Protein AF-A0A7K3KQ16-F1 (afdb_monomer_lite)

Structure (mmCIF, N/CA/C/O backbone):
data_AF-A0A7K3KQ16-F1
#
_entry.id   AF-A0A7K3KQ16-F1
#
loop_
_atom_site.group_PDB
_atom_site.id
_atom_site.type_symbol
_atom_site.label_atom_id
_atom_site.label_alt_id
_atom_site.label_comp_id
_atom_site.label_asym_id
_atom_site.label_entity_id
_atom_site.label_seq_id
_atom_site.pdbx_PDB_ins_code
_atom_site.Cartn_x
_atom_site.Cartn_y
_atom_site.Cartn_z
_atom_site.occupancy
_atom_site.B_iso_or_equiv
_atom_site.auth_seq_id
_atom_site.auth_comp_id
_atom_site.auth_asym_id
_atom_site.auth_atom_id
_atom_site.pdbx_PDB_model_num
ATOM 1 N N . MET A 1 1 ? -0.162 -7.857 2.526 1.00 89.88 1 MET A N 1
ATOM 2 C CA . MET A 1 1 ? -1.056 -6.735 2.887 1.00 89.88 1 MET A CA 1
ATOM 3 C C . MET A 1 1 ? -0.268 -5.440 2.799 1.00 89.88 1 MET A C 1
ATOM 5 O O . MET A 1 1 ? 0.955 -5.507 2.799 1.00 89.88 1 MET A O 1
ATOM 9 N N . VAL A 1 2 ? -0.943 -4.297 2.714 1.00 94.75 2 VAL A N 1
ATOM 10 C CA . VAL A 1 2 ? -0.326 -2.974 2.886 1.00 94.75 2 VAL A CA 1
ATOM 11 C C . VAL A 1 2 ? -1.046 -2.270 4.030 1.00 94.75 2 VAL A C 1
ATOM 13 O O . VAL A 1 2 ? -2.277 -2.240 4.047 1.00 94.75 2 VAL A O 1
ATOM 16 N N . TYR A 1 3 ? -0.287 -1.724 4.976 1.00 93.81 3 TYR A N 1
ATOM 17 C CA . TYR A 1 3 ? -0.812 -0.974 6.112 1.00 93.81 3 TYR A CA 1
ATOM 18 C C . TYR A 1 3 ? -0.384 0.489 5.993 1.00 93.81 3 TYR A C 1
ATOM 20 O O . TYR A 1 3 ? 0.787 0.771 5.748 1.00 93.81 3 TYR A O 1
ATOM 28 N N . VAL A 1 4 ? -1.326 1.414 6.170 1.00 94.31 4 VAL A N 1
ATOM 29 C CA . VAL A 1 4 ? -1.061 2.860 6.226 1.00 94.31 4 VAL A CA 1
ATOM 30 C C . VAL A 1 4 ? -1.576 3.399 7.544 1.00 94.31 4 VAL A C 1
ATOM 32 O O . VAL A 1 4 ? -2.652 3.004 7.980 1.00 94.31 4 VAL A O 1
ATOM 35 N N . ASN A 1 5 ? -0.812 4.290 8.160 1.00 91.88 5 ASN A N 1
ATOM 36 C CA . ASN A 1 5 ? -1.100 4.874 9.460 1.00 91.88 5 ASN A CA 1
ATOM 37 C C . ASN A 1 5 ? -1.147 6.409 9.326 1.00 91.88 5 ASN A C 1
ATOM 39 O O . ASN A 1 5 ? -0.230 6.981 8.740 1.00 91.88 5 ASN A O 1
ATOM 43 N N . ASP A 1 6 ? -2.205 7.046 9.839 1.00 93.50 6 ASP A N 1
ATOM 44 C CA . ASP A 1 6 ? -2.384 8.513 9.894 1.00 93.50 6 ASP A CA 1
ATOM 45 C C . ASP A 1 6 ? -2.319 9.086 11.327 1.00 93.50 6 ASP A C 1
ATOM 47 O O . ASP A 1 6 ? -2.902 10.128 11.624 1.00 93.50 6 ASP A O 1
ATOM 51 N N . GLU A 1 7 ? -1.651 8.362 12.222 1.00 89.38 7 GLU A N 1
ATOM 52 C CA . GLU A 1 7 ? -1.530 8.563 13.673 1.00 89.38 7 GLU A CA 1
ATOM 53 C C . GLU A 1 7 ? -2.799 8.270 14.487 1.00 89.38 7 GLU A C 1
ATOM 55 O O . GLU A 1 7 ? -2.704 8.004 15.685 1.00 89.38 7 GLU A O 1
ATOM 60 N N . ASN A 1 8 ? -3.976 8.228 13.858 1.00 91.50 8 ASN A N 1
ATOM 61 C CA . ASN A 1 8 ? -5.247 7.939 14.530 1.00 91.50 8 ASN A CA 1
ATOM 62 C C . ASN A 1 8 ? -5.815 6.567 14.151 1.00 91.50 8 ASN A C 1
ATOM 64 O O . ASN A 1 8 ? -6.416 5.873 14.976 1.00 91.50 8 ASN A O 1
ATOM 68 N N . ASN A 1 9 ? -5.641 6.180 12.892 1.00 93.44 9 ASN A N 1
ATOM 69 C CA . ASN A 1 9 ? -6.192 4.987 12.281 1.00 93.44 9 ASN A CA 1
ATOM 70 C C . ASN A 1 9 ? -5.123 4.236 11.487 1.00 93.44 9 ASN A C 1
ATOM 72 O 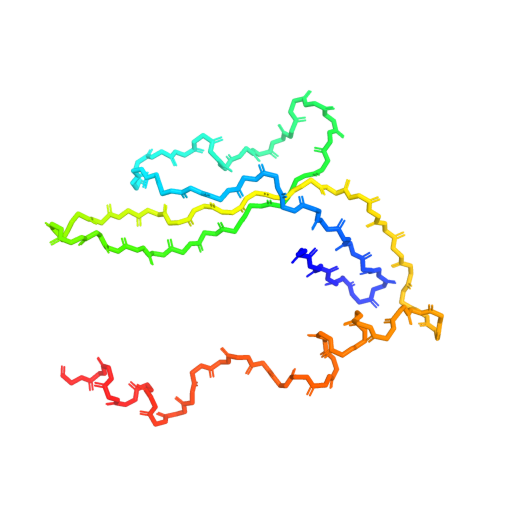O . ASN A 1 9 ? -4.188 4.811 10.930 1.00 93.44 9 ASN A O 1
ATOM 76 N N . ILE A 1 10 ? -5.329 2.926 11.380 1.00 93.81 10 ILE A N 1
ATOM 77 C CA . ILE A 1 10 ? -4.615 2.041 10.471 1.00 93.81 10 ILE A CA 1
ATOM 78 C C . ILE A 1 10 ? -5.580 1.558 9.396 1.00 93.81 10 ILE A C 1
ATOM 80 O O . ILE A 1 10 ? -6.592 0.907 9.674 1.00 93.81 10 ILE A O 1
ATOM 84 N N . TYR A 1 11 ? -5.217 1.845 8.155 1.00 94.75 11 TYR A N 1
ATOM 85 C CA . TYR A 1 11 ? -5.908 1.427 6.948 1.00 94.75 11 TYR A CA 1
ATOM 86 C C . TYR A 1 11 ? -5.232 0.172 6.407 1.00 94.75 11 TYR A C 1
ATOM 88 O O . TYR A 1 11 ? -4.036 0.175 6.106 1.00 94.75 11 TYR A O 1
ATOM 96 N N . THR A 1 12 ? -5.995 -0.910 6.293 1.00 94.81 12 THR A N 1
ATOM 97 C CA . THR A 1 12 ? -5.516 -2.188 5.763 1.00 94.81 12 THR A CA 1
ATOM 98 C C . THR A 1 12 ? -5.982 -2.353 4.331 1.00 94.81 12 THR A C 1
ATOM 100 O O . THR A 1 12 ? -7.183 -2.391 4.063 1.00 94.81 12 THR A O 1
ATOM 103 N N . TYR A 1 13 ? -5.025 -2.511 3.424 1.00 95.81 13 TYR A N 1
ATOM 104 C CA . TYR A 1 13 ? -5.275 -2.754 2.014 1.00 95.81 13 TYR A CA 1
ATOM 105 C C . TYR A 1 13 ? -4.870 -4.179 1.640 1.00 95.81 13 TYR A C 1
ATOM 107 O O . TYR A 1 13 ? -3.735 -4.620 1.876 1.00 95.81 13 TYR A O 1
ATOM 115 N N . LYS A 1 14 ? -5.795 -4.902 1.007 1.00 96.31 14 LYS A N 1
ATOM 116 C CA . LYS A 1 14 ? -5.510 -6.198 0.393 1.00 96.31 14 LYS A CA 1
ATOM 117 C C . LYS A 1 14 ? -4.921 -5.954 -0.986 1.00 96.31 14 LYS A C 1
ATOM 119 O O . LYS A 1 14 ? -5.550 -5.298 -1.807 1.00 96.31 14 LYS A O 1
ATOM 124 N N . VAL A 1 15 ? -3.731 -6.493 -1.246 1.00 96.69 15 VAL A N 1
ATOM 125 C CA . VAL A 1 15 ? -3.112 -6.428 -2.577 1.00 96.69 15 VAL A CA 1
ATOM 126 C C . VAL A 1 15 ? -3.992 -7.191 -3.566 1.00 96.69 15 VAL A C 1
ATOM 128 O O . VAL A 1 15 ? -4.304 -8.361 -3.341 1.00 96.69 15 VAL A O 1
ATOM 131 N N . ILE A 1 16 ? -4.401 -6.510 -4.632 1.00 95.31 16 ILE A N 1
ATOM 132 C CA . ILE A 1 16 ? -5.236 -7.049 -5.712 1.00 95.31 16 ILE A CA 1
ATOM 133 C C . ILE A 1 16 ? -4.493 -7.098 -7.050 1.00 95.31 16 ILE A C 1
ATOM 135 O O . ILE A 1 16 ? -4.934 -7.794 -7.958 1.00 95.31 16 ILE A O 1
ATOM 139 N N . ASN A 1 17 ? -3.373 -6.381 -7.175 1.00 94.81 17 ASN A N 1
ATOM 140 C CA . ASN A 1 17 ? -2.532 -6.395 -8.365 1.00 94.81 17 ASN A CA 1
ATOM 141 C C . ASN A 1 17 ? -1.054 -6.184 -7.989 1.00 94.81 17 ASN A C 1
ATOM 143 O O . ASN A 1 17 ? -0.748 -5.436 -7.054 1.00 94.81 17 ASN A O 1
ATOM 147 N N . ASN A 1 18 ? -0.165 -6.863 -8.715 1.00 95.50 18 ASN A N 1
ATOM 148 C CA . ASN A 1 18 ? 1.279 -6.694 -8.668 1.00 95.50 18 ASN A CA 1
ATOM 149 C C . ASN A 1 18 ? 1.869 -6.952 -10.069 1.00 95.50 18 ASN A C 1
ATOM 151 O O . ASN A 1 18 ? 2.009 -8.111 -10.460 1.00 95.50 18 ASN A O 1
ATOM 155 N N . GLU A 1 19 ? 2.207 -5.904 -10.821 1.00 94.50 19 GLU A N 1
ATOM 156 C CA . GLU A 1 19 ? 2.670 -6.038 -12.208 1.00 94.50 19 GLU A CA 1
ATOM 157 C C . GLU A 1 19 ? 3.732 -5.008 -12.615 1.00 94.50 19 GLU A C 1
ATOM 159 O O . GLU A 1 19 ? 3.899 -3.967 -11.978 1.00 94.50 19 GLU A O 1
ATOM 164 N N . GLN A 1 20 ? 4.472 -5.319 -13.682 1.00 93.69 20 GLN A N 1
ATOM 165 C CA . GLN A 1 20 ? 5.430 -4.397 -14.286 1.00 93.69 20 GLN A CA 1
ATOM 166 C C . GLN A 1 20 ? 4.789 -3.678 -15.467 1.00 93.69 20 GLN A C 1
ATOM 168 O O . GLN A 1 20 ? 4.307 -4.321 -16.397 1.00 93.69 20 GLN A O 1
ATOM 173 N N . VAL A 1 21 ? 4.837 -2.350 -15.452 1.00 92.50 21 VAL A N 1
ATOM 174 C CA . VAL A 1 21 ? 4.245 -1.501 -16.491 1.00 92.50 21 VAL A CA 1
ATOM 175 C C . VAL A 1 21 ? 5.290 -0.603 -17.133 1.00 92.50 21 VAL A C 1
ATOM 177 O O . VAL A 1 21 ? 6.363 -0.342 -16.573 1.00 92.50 21 VAL A O 1
ATOM 180 N N . ASP A 1 22 ? 4.971 -0.116 -18.330 1.00 91.50 22 ASP A N 1
ATOM 181 C CA . ASP A 1 22 ? 5.793 0.883 -19.000 1.00 91.50 22 ASP A CA 1
ATOM 182 C C . ASP A 1 22 ? 5.839 2.178 -18.177 1.00 91.50 22 ASP A C 1
ATOM 184 O O . ASP A 1 22 ? 4.846 2.592 -17.582 1.00 91.50 22 ASP A O 1
ATOM 188 N N . VAL A 1 23 ? 6.986 2.857 -18.164 1.00 90.00 23 VAL A N 1
ATOM 189 C CA . VAL A 1 23 ? 7.154 4.121 -17.427 1.00 90.00 23 VAL A CA 1
ATOM 190 C C . VAL A 1 23 ? 6.191 5.222 -17.873 1.00 90.00 23 VAL A C 1
ATOM 192 O O . VAL A 1 23 ? 5.976 6.169 -17.119 1.00 90.00 23 VAL A O 1
ATOM 195 N N . LYS A 1 24 ? 5.634 5.117 -19.086 1.00 89.75 24 LYS A N 1
ATOM 196 C CA . LYS A 1 24 ? 4.645 6.055 -19.626 1.00 89.75 24 LYS A CA 1
ATOM 197 C C . LYS A 1 24 ? 3.205 5.715 -19.237 1.00 89.75 24 LYS A C 1
ATOM 199 O O . LYS A 1 24 ? 2.324 6.535 -19.484 1.00 89.75 24 LYS A O 1
ATOM 204 N N . ASP A 1 25 ? 2.950 4.543 -18.658 1.00 89.00 25 ASP A N 1
ATOM 205 C CA . ASP A 1 25 ? 1.610 4.161 -18.222 1.00 89.00 25 ASP A CA 1
ATOM 206 C C . ASP A 1 25 ? 1.249 4.857 -16.902 1.00 89.00 25 ASP A C 1
ATOM 208 O O . ASP A 1 25 ? 1.695 4.491 -15.812 1.00 89.00 25 ASP A O 1
ATOM 212 N N . THR A 1 26 ? 0.413 5.886 -17.013 1.00 84.62 26 THR A N 1
ATOM 213 C CA . THR A 1 26 ? -0.098 6.674 -15.887 1.00 84.62 26 THR A CA 1
ATOM 214 C C . THR A 1 26 ? -1.509 6.272 -15.465 1.00 84.62 26 THR A C 1
ATOM 216 O O . THR A 1 26 ? -2.042 6.858 -14.525 1.00 84.62 26 THR A O 1
ATOM 219 N N . SER A 1 27 ? -2.116 5.259 -16.098 1.00 85.81 27 SER A N 1
ATOM 220 C CA . SER A 1 27 ? -3.492 4.818 -15.800 1.00 85.81 27 SER A CA 1
ATOM 221 C C . SER A 1 27 ? -3.674 4.343 -14.350 1.00 85.81 27 SER A C 1
ATOM 223 O O . SER A 1 27 ? -4.769 4.356 -13.786 1.00 85.81 27 SER A O 1
ATOM 225 N N . TRP A 1 28 ? -2.566 3.977 -13.717 1.00 84.88 28 TRP A N 1
ATOM 226 C CA . TRP A 1 28 ? -2.463 3.519 -12.340 1.00 84.88 28 TRP A CA 1
ATOM 227 C C . TRP A 1 28 ? -2.427 4.657 -11.300 1.00 84.88 28 TRP A C 1
ATOM 229 O O . TRP A 1 28 ? -2.595 4.404 -10.104 1.00 84.88 28 TRP A O 1
ATOM 239 N N . ILE A 1 29 ? -2.290 5.910 -11.737 1.00 77.88 29 ILE A N 1
ATOM 240 C CA . ILE A 1 29 ? -2.386 7.111 -10.897 1.00 77.8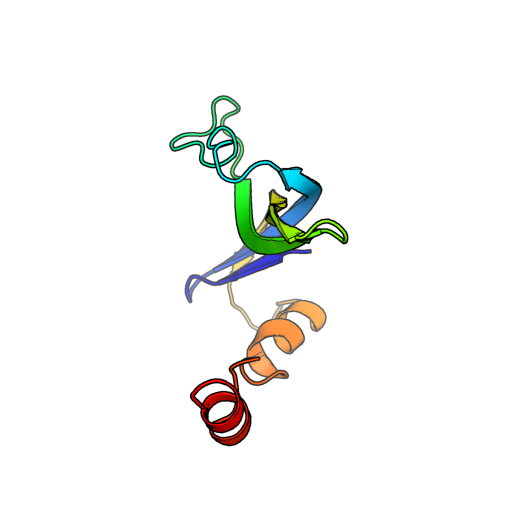8 29 ILE A CA 1
ATOM 241 C C . ILE A 1 29 ? -3.761 7.741 -11.133 1.00 77.88 29 ILE A C 1
ATOM 243 O O . ILE A 1 29 ? -3.904 8.754 -11.815 1.00 77.88 29 ILE A O 1
ATOM 247 N N . GLU A 1 30 ? -4.810 7.112 -10.606 1.00 72.25 30 GLU A N 1
ATOM 248 C CA . GLU A 1 30 ? -6.157 7.679 -10.693 1.00 72.25 30 GLU A CA 1
ATOM 249 C C . GLU A 1 30 ? -6.349 8.719 -9.580 1.00 72.25 30 GLU A C 1
ATOM 251 O O . GLU A 1 30 ? -6.173 8.415 -8.402 1.00 72.25 30 GLU A O 1
ATOM 256 N N . GLN A 1 31 ? -6.712 9.955 -9.941 1.00 69.12 31 GLN A N 1
ATOM 257 C CA . GLN A 1 31 ? -6.915 11.033 -8.960 1.00 69.12 31 GLN A CA 1
ATOM 258 C C . GLN A 1 31 ? -8.204 10.861 -8.145 1.00 69.12 31 GLN A C 1
ATOM 260 O O . GLN A 1 31 ? -8.312 11.365 -7.030 1.00 69.12 31 GLN A O 1
ATOM 265 N N . THR A 1 32 ? -9.210 10.175 -8.689 1.00 72.81 32 THR A N 1
ATOM 266 C CA . THR A 1 32 ? -10.476 9.918 -7.994 1.00 72.81 32 THR A CA 1
ATOM 267 C C . THR A 1 32 ? -11.028 8.566 -8.439 1.00 72.81 32 THR A C 1
ATOM 269 O O . THR A 1 32 ? -11.326 8.409 -9.623 1.00 72.81 32 THR A O 1
ATOM 272 N N . PRO A 1 33 ? -11.184 7.587 -7.531 1.00 68.62 33 PRO A N 1
ATOM 273 C CA . PRO A 1 33 ? -11.655 6.260 -7.905 1.00 68.62 33 PRO A CA 1
ATOM 274 C C . PRO A 1 33 ? -13.091 6.303 -8.434 1.00 68.62 33 PRO A C 1
ATOM 276 O O . PRO A 1 33 ? -14.021 6.643 -7.701 1.00 68.62 33 PRO A O 1
ATOM 279 N N . LYS A 1 34 ? -13.315 5.869 -9.678 1.00 71.00 34 LYS A N 1
ATOM 280 C CA . LYS A 1 34 ? -14.670 5.815 -10.275 1.00 71.00 34 LYS A CA 1
ATOM 281 C C . LYS A 1 34 ? -15.632 4.869 -9.558 1.00 71.00 34 LYS A C 1
ATOM 283 O O . LYS A 1 34 ? -16.844 5.021 -9.653 1.00 71.00 34 LYS A O 1
ATOM 288 N N . SER A 1 35 ? -15.093 3.874 -8.859 1.00 75.69 35 SER A N 1
ATOM 289 C CA . SER A 1 35 ? -15.874 2.851 -8.154 1.00 75.69 35 SER A CA 1
ATOM 290 C C . SER A 1 35 ? -16.325 3.274 -6.752 1.00 75.69 35 SER A C 1
ATOM 292 O O . SER A 1 35 ? -17.004 2.496 -6.089 1.00 75.69 35 SER A O 1
ATOM 294 N N . GLY A 1 36 ? -15.911 4.453 -6.264 1.00 79.44 36 GLY A N 1
ATOM 295 C CA . GLY A 1 36 ? -16.123 4.869 -4.870 1.00 79.44 36 GLY A CA 1
ATOM 296 C C . GLY A 1 36 ? -15.321 4.055 -3.843 1.00 79.44 36 GLY A C 1
ATOM 297 O O . GLY A 1 36 ? -15.417 4.308 -2.645 1.00 79.44 36 GLY A O 1
ATOM 298 N N . LYS A 1 37 ? -14.519 3.084 -4.296 1.00 82.25 37 LYS A N 1
ATOM 299 C CA . LYS A 1 37 ? -13.622 2.283 -3.461 1.00 82.25 37 LYS A CA 1
ATOM 300 C C . LYS A 1 37 ? -12.290 2.998 -3.273 1.00 82.25 37 LYS A C 1
ATOM 302 O O . LYS A 1 37 ? -11.746 3.552 -4.224 1.00 82.25 37 LYS A O 1
ATOM 307 N N . ALA A 1 38 ? -11.744 2.942 -2.063 1.00 89.56 38 ALA A N 1
ATOM 308 C CA . ALA A 1 38 ? -10.414 3.465 -1.780 1.00 89.56 38 ALA A CA 1
ATOM 309 C C . ALA A 1 38 ? -9.334 2.457 -2.200 1.00 89.56 38 ALA A C 1
ATOM 311 O O . ALA A 1 38 ? -9.391 1.279 -1.834 1.00 89.56 38 ALA A O 1
ATOM 312 N N . TYR A 1 39 ? -8.329 2.941 -2.930 1.00 91.69 39 TYR A N 1
ATOM 313 C CA . TYR A 1 39 ? -7.171 2.156 -3.348 1.00 91.69 39 TYR A CA 1
ATOM 314 C C . TYR A 1 39 ? -5.877 2.801 -2.871 1.00 91.69 39 TYR A C 1
ATOM 316 O O . TYR A 1 39 ? -5.773 4.023 -2.788 1.00 91.69 39 TYR A O 1
ATOM 324 N N . ILE A 1 40 ? -4.867 1.965 -2.652 1.00 93.38 40 ILE A N 1
ATOM 325 C CA . ILE A 1 40 ? -3.472 2.383 -2.549 1.00 93.3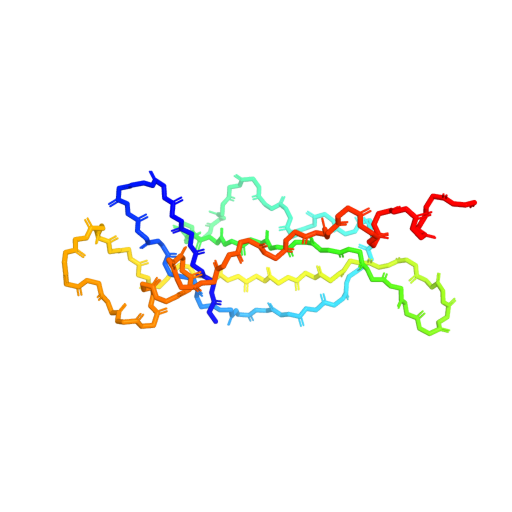8 40 ILE A CA 1
ATOM 326 C C . ILE A 1 40 ? -2.705 1.859 -3.755 1.00 93.38 40 ILE A C 1
ATOM 328 O O . ILE A 1 40 ? -2.898 0.712 -4.156 1.00 93.38 40 ILE A O 1
ATOM 332 N N . THR A 1 41 ? -1.836 2.687 -4.331 1.00 93.88 41 THR A N 1
ATOM 333 C CA . THR A 1 41 ? -0.926 2.269 -5.403 1.00 93.88 41 THR A CA 1
ATOM 334 C C . THR A 1 41 ? 0.504 2.624 -5.004 1.00 93.88 41 THR A C 1
ATOM 336 O O . THR A 1 41 ? 0.796 3.787 -4.736 1.00 93.88 41 THR A O 1
ATOM 339 N N . LEU A 1 42 ? 1.382 1.623 -4.935 1.00 94.31 42 LEU A N 1
ATOM 340 C CA . LEU A 1 42 ? 2.811 1.783 -4.666 1.00 94.31 42 LEU A CA 1
ATOM 341 C C . LEU A 1 42 ? 3.594 1.631 -5.970 1.00 94.31 42 LEU A C 1
ATOM 343 O O . LEU A 1 42 ? 3.305 0.735 -6.765 1.00 94.31 42 LEU A O 1
ATOM 347 N N . TYR A 1 43 ? 4.600 2.484 -6.151 1.00 92.38 43 TYR A N 1
ATOM 348 C CA . TYR A 1 43 ? 5.461 2.508 -7.328 1.00 92.38 43 TYR A CA 1
ATOM 349 C C . TYR A 1 43 ? 6.921 2.377 -6.941 1.00 92.38 43 TYR A C 1
ATOM 351 O O . TYR A 1 43 ? 7.397 3.078 -6.050 1.00 92.38 43 TYR A O 1
ATOM 359 N N . THR A 1 44 ? 7.655 1.554 -7.683 1.00 92.69 44 THR A N 1
ATOM 360 C CA . THR A 1 44 ? 9.118 1.562 -7.636 1.00 92.69 44 THR A CA 1
ATOM 361 C C . THR A 1 44 ? 9.727 1.346 -9.020 1.00 92.69 44 THR A C 1
ATOM 363 O O . THR A 1 44 ? 9.074 0.854 -9.945 1.00 92.69 44 THR A O 1
ATOM 366 N N . CYS A 1 45 ? 10.975 1.779 -9.189 1.00 91.56 45 CYS A N 1
ATOM 367 C CA . CYS A 1 45 ? 11.762 1.537 -10.393 1.00 91.56 45 CYS A CA 1
ATOM 368 C C . CYS A 1 45 ? 12.146 0.059 -10.464 1.00 91.56 45 CYS A C 1
ATOM 370 O O . CYS A 1 45 ? 12.677 -0.478 -9.494 1.00 91.56 45 CYS A O 1
ATOM 372 N N . VAL A 1 46 ? 11.963 -0.565 -11.625 1.00 91.94 46 VAL A N 1
ATOM 373 C CA . VAL A 1 46 ? 12.593 -1.852 -11.936 1.00 91.94 46 VAL A CA 1
ATOM 374 C C . VAL A 1 46 ? 13.194 -1.794 -13.332 1.00 91.94 46 VAL A C 1
ATOM 376 O O . VAL A 1 46 ? 12.734 -1.042 -14.192 1.00 91.94 46 VAL A O 1
ATOM 379 N N . SER A 1 47 ? 14.246 -2.567 -13.549 1.00 84.75 47 SER A N 1
ATOM 380 C CA . SER A 1 47 ? 14.818 -2.806 -14.869 1.00 84.75 47 SER A CA 1
ATOM 381 C C . SER A 1 47 ? 14.660 -4.281 -15.192 1.00 84.75 47 SER A C 1
ATOM 383 O O . SER A 1 47 ? 14.960 -5.122 -14.342 1.00 84.75 47 SER A O 1
ATOM 385 N N . ASP A 1 48 ? 14.201 -4.600 -16.396 1.00 77.06 48 ASP A N 1
ATOM 386 C CA . ASP A 1 48 ? 14.187 -5.989 -16.847 1.00 77.06 48 ASP A CA 1
ATOM 387 C C . ASP A 1 48 ? 15.585 -6.454 -17.296 1.00 77.06 48 ASP A C 1
ATOM 389 O O . ASP A 1 48 ? 16.552 -5.686 -17.334 1.00 77.06 48 ASP A O 1
ATOM 393 N N . ALA A 1 49 ? 15.693 -7.733 -17.663 1.00 75.25 49 ALA A N 1
ATOM 394 C CA . ALA A 1 49 ? 16.938 -8.330 -18.148 1.00 75.25 49 ALA A CA 1
ATOM 395 C C . ALA A 1 49 ? 17.471 -7.689 -19.448 1.00 75.25 49 ALA A C 1
ATOM 397 O O . ALA A 1 49 ? 18.626 -7.902 -19.808 1.00 75.25 49 ALA A O 1
ATOM 398 N N . THR A 1 50 ? 16.651 -6.901 -20.149 1.00 79.38 50 THR A N 1
ATOM 399 C CA . THR A 1 50 ? 17.010 -6.183 -21.381 1.00 79.38 50 THR A CA 1
ATOM 400 C C . THR A 1 50 ? 17.380 -4.719 -21.130 1.00 79.38 50 THR A C 1
ATOM 402 O O . THR A 1 50 ? 17.573 -3.961 -22.076 1.00 79.38 50 THR A O 1
ATOM 405 N N . SER A 1 51 ? 17.524 -4.312 -19.862 1.00 78.62 51 SER A N 1
ATOM 406 C CA . SER A 1 51 ? 17.753 -2.920 -19.441 1.00 78.62 51 SER A CA 1
ATOM 407 C C . SER A 1 51 ? 16.601 -1.968 -19.775 1.00 78.62 51 SER A C 1
ATOM 409 O O . SER A 1 51 ? 16.770 -0.747 -19.716 1.00 78.62 51 SER A O 1
ATOM 411 N N . LYS A 1 52 ? 15.408 -2.488 -20.094 1.00 84.75 52 LYS A N 1
ATOM 412 C CA . LYS A 1 52 ? 14.228 -1.642 -20.238 1.00 84.75 52 LYS A CA 1
ATOM 413 C C . LYS A 1 52 ? 13.840 -1.123 -18.858 1.00 84.75 52 LYS A C 1
ATOM 415 O O . LYS A 1 52 ? 13.655 -1.892 -17.915 1.00 84.75 52 LYS A O 1
ATOM 420 N N . VAL A 1 53 ? 13.708 0.197 -18.746 1.00 89.94 53 VAL A N 1
ATOM 421 C CA . VAL A 1 53 ? 13.215 0.842 -17.528 1.00 89.94 53 VAL A CA 1
ATOM 422 C C . VAL A 1 53 ? 11.704 0.661 -17.465 1.00 89.94 53 VAL A C 1
ATOM 424 O O . VAL A 1 53 ? 10.985 1.054 -18.385 1.00 89.94 53 VAL A O 1
ATOM 427 N N . LEU A 1 54 ? 11.236 0.075 -16.371 1.00 92.56 54 LEU A N 1
ATOM 428 C CA . LEU A 1 54 ? 9.836 -0.214 -16.091 1.00 92.56 54 LEU A CA 1
ATOM 429 C C . LEU A 1 54 ? 9.469 0.290 -14.687 1.00 92.56 54 LEU A C 1
ATOM 431 O O . LEU A 1 54 ? 10.312 0.734 -13.893 1.00 92.56 54 LEU A O 1
ATOM 435 N N . ARG A 1 55 ? 8.179 0.229 -14.368 1.00 93.12 55 ARG A N 1
ATOM 436 C CA . ARG A 1 55 ? 7.662 0.449 -13.016 1.00 93.12 55 ARG A CA 1
ATOM 437 C C . ARG A 1 55 ? 7.087 -0.845 -12.485 1.00 93.12 55 ARG A C 1
ATOM 439 O O . ARG A 1 55 ? 6.239 -1.434 -13.140 1.00 93.12 55 ARG A O 1
ATOM 446 N N . GLN A 1 56 ? 7.493 -1.244 -11.287 1.00 94.62 56 GLN A N 1
ATOM 447 C CA . GLN A 1 56 ? 6.706 -2.200 -10.521 1.00 94.62 56 GLN A CA 1
ATOM 448 C C . GLN A 1 56 ? 5.557 -1.433 -9.875 1.00 94.62 56 GLN A C 1
ATOM 450 O O . GLN A 1 56 ? 5.791 -0.451 -9.161 1.00 94.62 56 GLN A O 1
ATOM 455 N N . VAL A 1 57 ? 4.337 -1.885 -10.135 1.00 95.12 57 VAL A N 1
ATOM 456 C CA . VAL A 1 57 ? 3.104 -1.325 -9.595 1.00 95.12 57 VAL A CA 1
ATOM 457 C C . VAL A 1 57 ? 2.458 -2.363 -8.699 1.00 95.12 57 VAL A C 1
ATOM 459 O O . VAL A 1 57 ? 2.243 -3.504 -9.100 1.00 95.12 57 VAL A O 1
ATOM 462 N N . ILE A 1 58 ? 2.141 -1.960 -7.471 1.00 95.62 58 ILE A N 1
ATOM 463 C CA . ILE A 1 58 ? 1.367 -2.768 -6.528 1.00 95.62 58 ILE A CA 1
ATOM 464 C C . ILE A 1 58 ? 0.113 -1.981 -6.184 1.00 95.62 58 ILE A C 1
ATOM 466 O O . ILE A 1 58 ? 0.214 -0.868 -5.666 1.00 95.62 58 ILE A O 1
ATOM 470 N N . ARG A 1 59 ? -1.067 -2.559 -6.431 1.00 94.06 59 ARG A N 1
ATOM 471 C CA . ARG A 1 59 ? -2.349 -1.950 -6.060 1.00 94.06 59 ARG A CA 1
ATOM 472 C C . AR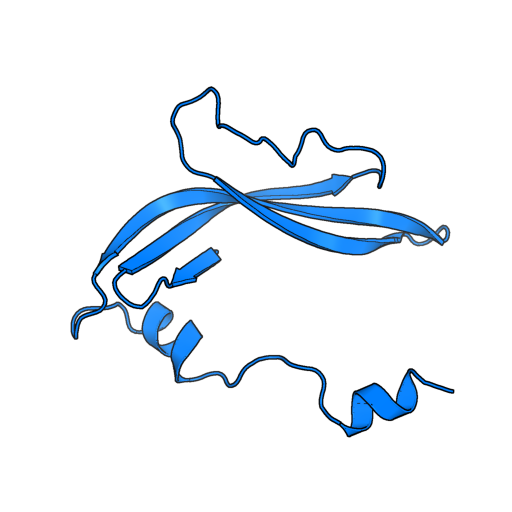G A 1 59 ? -3.051 -2.767 -4.991 1.00 94.06 59 ARG A C 1
ATOM 474 O O . ARG A 1 59 ? -3.178 -3.987 -5.103 1.00 94.06 59 ARG A O 1
ATOM 481 N N . GLY A 1 60 ? -3.537 -2.077 -3.967 1.00 95.19 60 GLY A N 1
ATOM 482 C CA . GLY A 1 60 ? -4.368 -2.651 -2.922 1.00 95.19 60 GLY A CA 1
ATOM 483 C C . GLY A 1 60 ? -5.726 -1.968 -2.824 1.00 95.19 60 GLY A C 1
ATOM 484 O O . GLY A 1 60 ? -5.830 -0.764 -3.034 1.00 95.19 60 GLY A O 1
ATOM 485 N N . GLU A 1 61 ? -6.754 -2.740 -2.489 1.00 94.44 61 GLU A N 1
ATOM 486 C CA . GLU A 1 61 ? -8.100 -2.256 -2.160 1.00 94.44 61 GLU A CA 1
ATOM 487 C C . GLU A 1 61 ? -8.258 -2.188 -0.639 1.00 94.44 61 GLU A C 1
ATOM 489 O O . GLU A 1 61 ? -7.825 -3.105 0.066 1.00 94.44 61 GLU A O 1
ATOM 494 N N . LEU A 1 62 ? -8.855 -1.107 -0.130 1.00 94.62 62 LEU A N 1
ATOM 495 C CA . LEU A 1 62 ? -9.124 -0.947 1.298 1.00 94.62 62 LEU A CA 1
ATOM 496 C C . LEU A 1 62 ? -10.106 -2.028 1.768 1.00 94.62 62 LEU A C 1
ATOM 498 O O . LEU A 1 62 ? -11.206 -2.142 1.236 1.00 94.62 62 LEU A O 1
ATOM 502 N N . VAL A 1 63 ? -9.722 -2.792 2.790 1.00 95.31 63 VAL A N 1
ATOM 503 C CA . VAL A 1 63 ? -10.564 -3.852 3.371 1.00 95.31 63 VAL A CA 1
ATOM 504 C C . VAL A 1 63 ? -10.920 -3.611 4.834 1.00 95.31 63 VAL A C 1
ATOM 506 O O . VAL A 1 63 ? -11.901 -4.173 5.311 1.00 95.31 63 VAL A O 1
ATOM 509 N N . ALA A 1 64 ? -10.153 -2.787 5.554 1.00 93.38 64 ALA A N 1
ATOM 510 C CA . ALA A 1 64 ? -10.455 -2.443 6.939 1.00 93.38 64 ALA A CA 1
ATOM 511 C C . ALA A 1 64 ? -9.840 -1.102 7.350 1.00 93.38 64 ALA A C 1
ATOM 513 O O . ALA A 1 64 ? -8.750 -0.744 6.899 1.00 93.38 64 ALA A O 1
ATOM 514 N N . THR A 1 65 ? -10.511 -0.431 8.283 1.00 93.81 65 THR A N 1
ATOM 515 C CA . THR A 1 65 ? -10.001 0.737 9.006 1.00 93.81 65 THR A CA 1
ATOM 516 C C . THR A 1 65 ? -10.144 0.461 10.494 1.00 93.81 65 THR A C 1
ATOM 518 O O . THR A 1 65 ? -11.249 0.204 10.969 1.00 93.81 65 THR A O 1
ATOM 521 N N . ASN A 1 66 ? -9.035 0.508 11.228 1.00 91.88 66 ASN A N 1
ATOM 522 C CA . ASN A 1 66 ? -9.006 0.270 12.669 1.00 91.88 66 ASN A CA 1
ATOM 523 C C . ASN A 1 66 ? -8.439 1.495 13.378 1.00 91.88 66 ASN A C 1
ATOM 525 O O . ASN A 1 66 ? -7.451 2.057 12.915 1.00 91.88 66 ASN A O 1
ATOM 529 N N . LYS A 1 67 ? -9.017 1.889 14.515 1.00 92.19 67 LYS A N 1
ATOM 530 C CA . LYS A 1 67 ? -8.400 2.910 15.372 1.00 92.19 67 LYS A CA 1
ATOM 531 C C . LYS A 1 67 ? -7.113 2.372 15.983 1.00 92.19 67 LYS A C 1
ATOM 533 O O . LYS A 1 67 ? -7.009 1.178 16.269 1.00 92.19 67 LYS A O 1
ATOM 538 N N . ILE A 1 68 ? -6.158 3.261 16.215 1.00 89.12 68 ILE A N 1
ATOM 539 C CA . ILE A 1 68 ? -4.943 2.920 16.947 1.00 89.12 68 ILE A CA 1
ATOM 540 C C . ILE A 1 68 ? -5.278 2.879 18.429 1.00 89.12 68 ILE A C 1
ATOM 542 O O . ILE A 1 68 ? -5.406 3.901 19.096 1.00 89.12 68 ILE A O 1
ATOM 546 N N . ASP A 1 69 ? -5.462 1.666 18.932 1.00 87.94 69 ASP A N 1
ATOM 547 C CA . ASP A 1 69 ? -5.705 1.398 20.337 1.00 87.94 69 ASP A CA 1
ATOM 548 C C . ASP A 1 69 ? -4.960 0.131 20.793 1.00 87.94 69 ASP A C 1
ATOM 550 O O . ASP A 1 69 ? -4.258 -0.549 20.034 1.00 87.94 69 ASP A O 1
ATOM 554 N N . ASN A 1 70 ? -5.125 -0.216 22.069 1.00 78.75 70 ASN A N 1
ATOM 555 C CA . ASN A 1 70 ? -4.464 -1.378 22.658 1.00 78.75 70 ASN A CA 1
ATOM 556 C C . ASN A 1 70 ? -4.939 -2.721 22.066 1.00 78.75 70 ASN A C 1
ATOM 558 O O . ASN A 1 70 ? -4.275 -3.738 22.283 1.00 78.75 70 ASN A O 1
ATOM 562 N N . LYS A 1 71 ? -6.037 -2.740 21.300 1.00 85.25 71 LYS A N 1
ATOM 563 C CA . LYS A 1 71 ? -6.645 -3.934 20.696 1.00 85.25 71 LYS A CA 1
ATOM 564 C C . LYS A 1 71 ? -6.159 -4.208 19.272 1.00 85.25 71 LYS A C 1
ATOM 566 O O . LYS A 1 71 ? -6.613 -5.181 18.673 1.00 85.25 71 LYS A O 1
ATOM 571 N N . LEU A 1 72 ? -5.231 -3.409 18.737 1.00 84.94 72 LEU A N 1
ATOM 572 C CA . LEU A 1 72 ? -4.629 -3.699 17.436 1.00 84.94 72 LEU A CA 1
ATOM 573 C C . LEU A 1 72 ? -4.011 -5.115 17.402 1.00 84.94 72 LEU A C 1
ATOM 575 O O . LEU A 1 72 ? -3.327 -5.498 18.363 1.00 84.94 72 LEU A O 1
ATOM 579 N N . PRO A 1 73 ? -4.205 -5.873 16.304 1.00 86.56 73 PRO A N 1
ATOM 580 C CA . PRO A 1 73 ? -3.553 -7.162 16.098 1.00 86.56 73 PRO A CA 1
ATOM 581 C C . PRO A 1 73 ? -2.031 -7.059 16.232 1.00 86.56 73 PRO A C 1
ATOM 583 O O . PRO A 1 73 ? -1.430 -6.088 15.767 1.00 86.56 73 PRO A O 1
ATOM 586 N N . THR A 1 74 ? -1.404 -8.078 16.825 1.00 87.19 74 THR A N 1
ATOM 587 C CA . THR A 1 74 ? 0.053 -8.119 17.039 1.00 87.19 74 THR A CA 1
ATOM 588 C C . THR A 1 74 ? 0.833 -7.929 15.739 1.00 87.19 74 THR A C 1
ATOM 590 O O . THR A 1 74 ? 1.740 -7.113 15.708 1.00 87.19 74 THR A O 1
ATOM 593 N N . GLU A 1 75 ? 0.405 -8.562 14.642 1.00 86.56 75 GLU A N 1
ATOM 594 C CA . GLU A 1 75 ? 1.028 -8.406 13.315 1.00 86.56 75 GLU A CA 1
ATOM 595 C C . GLU A 1 75 ? 1.142 -6.933 12.883 1.00 86.56 75 GLU A C 1
ATOM 597 O O . GLU A 1 75 ? 2.168 -6.505 12.359 1.00 86.56 75 GLU A O 1
ATOM 602 N N . ILE A 1 76 ? 0.098 -6.140 13.135 1.00 86.06 76 ILE A N 1
ATOM 603 C CA . ILE A 1 76 ? 0.064 -4.724 12.761 1.00 86.06 76 ILE A CA 1
ATOM 604 C C . ILE A 1 76 ? 0.979 -3.906 13.676 1.00 86.06 76 ILE A C 1
ATOM 606 O O . ILE A 1 76 ? 1.682 -3.014 13.204 1.00 86.06 76 ILE A O 1
ATOM 610 N N . LYS A 1 77 ? 0.995 -4.213 14.979 1.00 84.00 77 LYS A N 1
ATOM 611 C CA . LYS A 1 77 ? 1.913 -3.572 15.930 1.00 84.00 77 LYS A CA 1
ATOM 612 C C . LYS A 1 77 ? 3.363 -3.836 15.532 1.00 84.00 77 LYS A C 1
ATOM 614 O O . LYS A 1 77 ? 4.143 -2.894 15.455 1.00 84.00 77 LYS A O 1
ATOM 619 N N . ASP A 1 78 ? 3.697 -5.079 15.205 1.00 84.50 78 ASP A N 1
ATOM 620 C CA . ASP A 1 78 ? 5.054 -5.475 14.829 1.00 84.50 78 ASP A CA 1
ATOM 621 C C . ASP A 1 78 ? 5.510 -4.794 13.532 1.00 84.50 78 ASP A C 1
ATOM 623 O O . ASP A 1 78 ? 6.650 -4.334 13.446 1.00 84.50 78 ASP A O 1
ATOM 627 N N . ALA A 1 79 ? 4.610 -4.649 12.555 1.00 83.62 79 ALA A N 1
ATOM 628 C CA . ALA A 1 79 ? 4.905 -3.995 11.281 1.00 83.62 79 ALA A CA 1
ATOM 629 C C . ALA A 1 79 ? 5.321 -2.516 11.416 1.00 83.62 79 ALA A C 1
ATOM 631 O O . ALA A 1 79 ? 6.077 -2.030 10.578 1.00 83.62 79 ALA A O 1
ATOM 632 N N . PHE A 1 80 ? 4.845 -1.802 12.445 1.00 82.44 80 PHE A N 1
ATOM 633 C CA . PHE A 1 80 ? 5.168 -0.384 12.663 1.00 82.44 80 PHE A CA 1
ATOM 634 C C . PHE A 1 80 ? 6.137 -0.126 13.822 1.00 82.44 80 PHE A C 1
ATOM 636 O O . PHE A 1 80 ? 6.865 0.862 13.788 1.00 82.44 80 PHE A O 1
ATOM 643 N N . LEU A 1 81 ? 6.113 -0.956 14.868 1.00 69.12 81 LEU A N 1
ATOM 644 C CA . LEU A 1 81 ? 6.807 -0.688 16.133 1.00 69.12 81 LEU A CA 1
ATOM 645 C C . LEU A 1 81 ? 8.023 -1.591 16.359 1.00 69.12 81 LEU A C 1
ATOM 647 O O . LEU A 1 81 ? 8.935 -1.190 17.078 1.00 69.12 81 LEU A O 1
ATOM 651 N N . ALA A 1 82 ? 8.045 -2.797 15.781 1.00 63.31 82 ALA A N 1
ATOM 652 C CA . ALA A 1 82 ? 9.123 -3.761 16.020 1.00 63.31 82 ALA A CA 1
ATOM 653 C C . ALA A 1 82 ? 10.244 -3.680 14.974 1.00 63.31 82 ALA A C 1
ATOM 655 O O . ALA A 1 82 ? 11.379 -4.064 15.256 1.00 63.31 82 ALA A O 1
ATOM 656 N N . GLN A 1 83 ? 9.948 -3.174 13.777 1.00 65.56 83 GLN A N 1
ATOM 657 C CA . GLN A 1 83 ? 10.928 -3.007 12.709 1.00 65.56 83 GLN A CA 1
ATOM 658 C C . GLN A 1 83 ? 11.279 -1.526 12.582 1.00 65.56 83 GLN A C 1
ATOM 660 O O . GLN A 1 83 ? 10.421 -0.696 12.287 1.00 65.56 83 GLN A O 1
ATOM 665 N N . GLY A 1 84 ? 12.547 -1.178 12.820 1.00 73.94 84 GLY A N 1
ATOM 666 C CA . GLY A 1 84 ? 13.053 0.140 12.438 1.00 73.94 84 GLY A CA 1
ATOM 667 C C . GLY A 1 84 ? 12.815 0.385 10.945 1.00 73.94 84 GLY A C 1
ATOM 668 O O . GLY A 1 84 ? 12.678 -0.561 10.169 1.00 73.94 84 GLY A O 1
ATOM 669 N N . PHE A 1 85 ? 12.749 1.649 10.524 1.00 84.25 85 PHE A N 1
ATOM 670 C CA . PHE A 1 85 ? 12.532 1.943 9.109 1.00 84.25 85 PHE A CA 1
ATOM 671 C C . PHE A 1 85 ? 13.618 1.292 8.246 1.00 84.25 85 PHE A C 1
ATOM 673 O O . PHE A 1 85 ? 14.808 1.454 8.517 1.00 84.25 85 PHE A O 1
ATOM 680 N N . ASN A 1 86 ? 13.199 0.633 7.163 1.00 86.81 86 ASN A N 1
ATOM 681 C CA . ASN A 1 86 ? 14.077 0.017 6.163 1.00 86.81 86 ASN A CA 1
ATOM 682 C C . ASN A 1 86 ? 14.733 1.081 5.258 1.00 86.81 86 ASN A C 1
ATOM 684 O O . ASN A 1 86 ? 14.624 1.044 4.034 1.00 86.81 86 ASN A O 1
ATOM 688 N N . GLN A 1 87 ? 15.352 2.090 5.872 1.00 86.31 87 GLN A N 1
ATOM 689 C CA . GLN A 1 87 ? 16.114 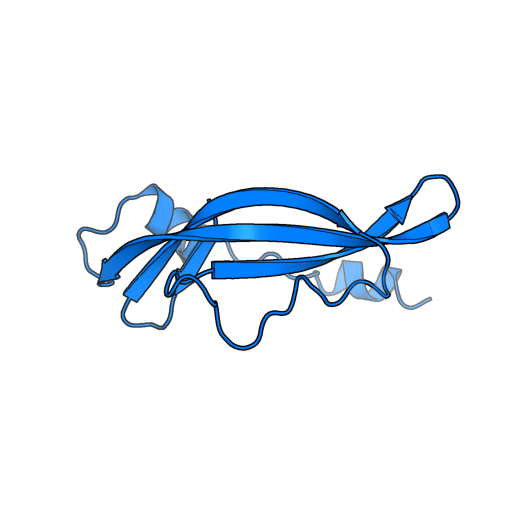3.123 5.187 1.00 86.31 87 GLN A CA 1
ATOM 690 C C . GLN A 1 87 ? 17.503 2.603 4.836 1.00 86.31 87 GLN A C 1
ATOM 692 O O . GLN A 1 87 ? 18.092 1.822 5.579 1.00 86.31 87 GLN A O 1
ATOM 697 N N . MET A 1 88 ? 18.068 3.129 3.750 1.00 84.56 88 MET A N 1
ATOM 698 C CA . MET A 1 88 ? 19.484 2.934 3.473 1.00 84.56 88 MET A CA 1
ATOM 699 C C . MET A 1 88 ? 20.335 3.456 4.629 1.00 84.56 88 MET A C 1
ATOM 701 O O . MET A 1 88 ? 20.259 4.635 5.022 1.00 84.56 88 MET A O 1
ATOM 705 N N . THR A 1 89 ? 21.222 2.595 5.102 1.00 85.06 89 THR A N 1
ATOM 706 C CA . THR A 1 89 ? 22.265 2.957 6.050 1.00 85.06 89 THR A CA 1
ATOM 707 C C . THR A 1 89 ? 23.202 4.014 5.441 1.00 85.06 89 THR A C 1
ATOM 709 O O . THR A 1 89 ? 23.301 4.157 4.214 1.00 85.06 89 THR A O 1
ATOM 712 N N . PRO A 1 90 ? 23.920 4.790 6.273 1.00 84.75 90 PRO A N 1
ATOM 713 C CA . PRO A 1 90 ? 24.928 5.729 5.780 1.00 84.75 90 PRO A CA 1
ATOM 714 C C . PRO A 1 90 ? 26.010 5.059 4.919 1.00 84.75 90 PRO A C 1
ATOM 716 O O . PRO A 1 90 ? 26.472 5.651 3.944 1.00 84.75 90 PRO A O 1
ATOM 719 N N . TRP A 1 91 ? 26.381 3.816 5.241 1.00 80.25 91 TRP A N 1
ATOM 720 C CA . TRP A 1 91 ? 27.382 3.063 4.488 1.00 80.25 91 TRP A CA 1
ATOM 721 C C . TRP A 1 91 ? 26.894 2.721 3.074 1.00 80.25 91 TRP A C 1
ATOM 723 O O . TRP A 1 91 ? 27.574 3.058 2.105 1.00 80.25 91 TRP A O 1
ATOM 733 N N . GLU A 1 92 ? 25.691 2.160 2.927 1.00 84.00 92 GLU A N 1
ATOM 734 C CA . GLU A 1 92 ? 25.119 1.811 1.613 1.00 84.00 92 GLU A CA 1
ATOM 735 C C . GLU A 1 92 ? 25.014 3.030 0.686 1.00 84.00 92 GLU A C 1
ATOM 737 O O . GLU A 1 92 ? 25.279 2.933 -0.512 1.00 84.00 92 GLU A O 1
ATOM 742 N N . ARG A 1 93 ? 24.698 4.210 1.239 1.00 81.31 93 ARG A N 1
ATOM 743 C CA . ARG A 1 93 ? 24.664 5.464 0.470 1.00 81.31 93 ARG A CA 1
ATOM 744 C C . ARG A 1 93 ? 26.024 5.845 -0.112 1.00 81.31 93 ARG A C 1
ATOM 746 O O . ARG A 1 93 ? 26.085 6.307 -1.246 1.00 81.31 93 ARG A O 1
ATOM 753 N N . SER A 1 94 ? 27.109 5.631 0.631 1.00 77.94 94 SER A N 1
ATOM 754 C CA . SER A 1 94 ? 28.467 5.974 0.179 1.00 77.94 94 SER A CA 1
ATOM 755 C C . SER A 1 94 ? 29.016 5.053 -0.917 1.00 77.94 94 SER A C 1
ATOM 757 O O . SER A 1 94 ? 29.950 5.422 -1.622 1.00 77.94 94 SER A O 1
ATOM 759 N N . VAL A 1 95 ? 28.443 3.858 -1.079 1.00 78.00 95 VAL A N 1
ATOM 760 C CA . VAL A 1 95 ? 28.824 2.917 -2.144 1.00 78.00 95 VAL A CA 1
ATOM 761 C C . VAL A 1 95 ? 28.174 3.291 -3.481 1.00 78.00 95 VAL A C 1
ATOM 763 O O . VAL A 1 95 ? 28.779 3.062 -4.524 1.00 78.00 95 VAL A O 1
ATOM 766 N N . LEU A 1 96 ? 26.981 3.899 -3.462 1.00 70.19 96 LEU A N 1
ATOM 767 C CA . LEU A 1 96 ? 26.251 4.303 -4.674 1.00 70.19 96 LEU A CA 1
ATOM 768 C C . LEU A 1 96 ? 26.710 5.644 -5.268 1.00 70.19 96 LEU A C 1
ATOM 770 O O . LEU A 1 96 ? 26.444 5.907 -6.436 1.00 70.19 96 LEU A O 1
ATOM 774 N N . ILE A 1 97 ? 27.376 6.492 -4.480 1.00 64.69 97 ILE A N 1
ATOM 775 C CA . ILE A 1 97 ? 27.947 7.767 -4.934 1.00 64.69 97 ILE A CA 1
ATOM 776 C C . ILE A 1 97 ? 29.448 7.543 -5.155 1.00 64.69 97 ILE A C 1
ATOM 778 O O . ILE A 1 97 ? 30.261 7.829 -4.276 1.00 64.69 97 ILE A O 1
ATOM 782 N N . ARG A 1 98 ? 29.815 6.962 -6.297 1.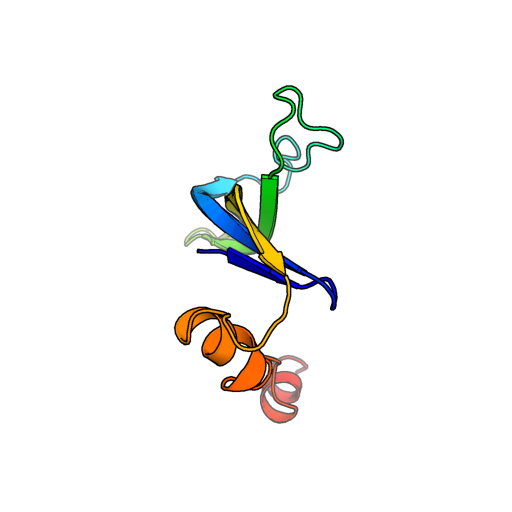00 53.19 98 ARG A N 1
ATOM 783 C CA . ARG A 1 98 ? 31.201 6.851 -6.770 1.00 53.19 98 ARG A CA 1
ATOM 784 C C . ARG A 1 98 ? 31.285 7.220 -8.238 1.00 53.19 98 ARG A C 1
ATOM 786 O O . ARG A 1 98 ? 30.357 6.832 -8.979 1.00 53.19 98 ARG A O 1
#

Radius of gyration: 16.93 Å; chains: 1; bounding box: 47×19×44 Å

pLDDT: mean 86.25, std 8.97, range [53.19, 96.69]

Secondary structure (DSSP, 8-state):
-EEEE-SSEEEEEEEEEEEEEETT--TT--SS-TTS--EEEEEEEEE-TT--EEEEEEEEEEEEEEESSTTS-HHHHIIIIIS---PPPHHHHHHH--

Foldseek 3Di:
DDWDDPPWKIWDWDWPDWDKAAPPDCVQVDPDDPVNWDKDKDWDWDADPVRHIIITIIMTTTDDMGTPDPPDDPVVCCVPPVDDDPDDDPVNVVVVPD

Sequence (98 aa):
MVYVNDENNIYTYKVINNEQVDVKDTSWIEQTPKSGKAYITLYTCVSDATSKVLRQVIRGELVATNKIDNKLPTEIKDAFLAQGFNQMTPWERSVLIR